Protein AF-A0A6F9AGM1-F1 (afdb_monomer_lite)

Radius of gyration: 24.73 Å; chains: 1; bounding box: 76×58×46 Å

pLDDT: mean 71.52, std 25.36, range [29.61, 95.94]

Structure (mmCIF, N/CA/C/O backbone):
data_AF-A0A6F9AGM1-F1
#
_entry.id   AF-A0A6F9AGM1-F1
#
loop_
_atom_site.group_PDB
_atom_site.id
_atom_site.type_symbol
_atom_site.label_atom_id
_atom_site.label_alt_id
_atom_site.label_comp_id
_atom_site.label_asym_id
_atom_site.label_entity_id
_atom_site.label_seq_id
_atom_site.pdbx_PDB_ins_code
_atom_site.Cartn_x
_atom_site.Cartn_y
_atom_site.Cartn_z
_atom_site.occupancy
_atom_site.B_iso_or_equiv
_atom_site.auth_seq_id
_atom_site.auth_comp_id
_atom_site.auth_asym_id
_atom_site.auth_atom_id
_atom_site.pdbx_PDB_model_num
ATOM 1 N N . MET A 1 1 ? 14.010 38.795 -0.027 1.00 39.94 1 MET A N 1
ATOM 2 C CA . MET A 1 1 ? 13.234 37.971 0.925 1.00 39.94 1 MET A CA 1
ATOM 3 C C . MET A 1 1 ? 12.381 37.014 0.107 1.00 39.94 1 MET A C 1
ATOM 5 O O . MET A 1 1 ? 11.416 37.460 -0.491 1.00 39.94 1 MET A O 1
ATOM 9 N N . VAL A 1 2 ? 12.782 35.748 -0.027 1.00 41.12 2 VAL A N 1
ATOM 10 C CA . VAL A 1 2 ? 12.015 34.752 -0.797 1.00 41.12 2 VAL A CA 1
ATOM 11 C C . VAL A 1 2 ? 11.269 33.882 0.205 1.00 41.12 2 VAL A C 1
ATOM 13 O O . VAL A 1 2 ? 11.875 33.067 0.897 1.00 41.12 2 VAL A O 1
ATOM 16 N N . GLN A 1 3 ? 9.963 34.110 0.332 1.00 41.25 3 GLN A N 1
ATOM 17 C CA . GLN A 1 3 ? 9.083 33.266 1.133 1.00 41.25 3 GLN A CA 1
ATOM 18 C C . GLN A 1 3 ? 8.873 31.953 0.378 1.00 41.25 3 GLN A C 1
ATOM 20 O O . GLN A 1 3 ? 8.283 31.919 -0.700 1.00 41.25 3 GLN A O 1
ATOM 25 N N . ARG A 1 4 ? 9.422 30.869 0.925 1.00 44.72 4 ARG A N 1
ATOM 26 C CA . ARG A 1 4 ? 9.240 29.514 0.410 1.00 44.72 4 ARG A CA 1
ATOM 27 C C . ARG A 1 4 ? 7.876 29.030 0.900 1.00 44.72 4 ARG A C 1
ATOM 29 O O . ARG A 1 4 ? 7.707 28.802 2.093 1.00 44.72 4 ARG A O 1
ATOM 36 N N . ALA A 1 5 ? 6.904 28.943 -0.005 1.00 44.25 5 ALA A N 1
ATOM 37 C CA . ALA A 1 5 ? 5.570 28.440 0.295 1.00 44.25 5 ALA A CA 1
ATOM 38 C C . ALA A 1 5 ? 5.664 26.994 0.809 1.00 44.25 5 ALA A C 1
ATOM 40 O O . ALA A 1 5 ? 6.044 26.082 0.075 1.00 44.25 5 ALA A O 1
ATOM 41 N N . THR A 1 6 ? 5.353 26.788 2.086 1.00 43.53 6 THR A N 1
ATOM 42 C CA . THR A 1 6 ? 5.098 25.468 2.662 1.00 43.53 6 THR A CA 1
ATOM 43 C C . THR A 1 6 ? 3.808 24.941 2.046 1.00 43.53 6 THR A C 1
ATOM 45 O O . THR A 1 6 ? 2.720 25.386 2.405 1.00 43.53 6 THR A O 1
ATOM 48 N N . GLN A 1 7 ? 3.929 24.045 1.068 1.00 42.12 7 GLN A N 1
ATOM 49 C CA . GLN A 1 7 ? 2.790 23.303 0.536 1.00 42.12 7 GLN A CA 1
ATOM 50 C C . GLN A 1 7 ? 2.154 22.522 1.692 1.00 42.12 7 GLN A C 1
ATOM 52 O O . GLN A 1 7 ? 2.842 21.772 2.386 1.00 42.12 7 GLN A O 1
ATOM 57 N N . GLY A 1 8 ? 0.865 22.771 1.930 1.00 39.56 8 GLY A N 1
ATOM 58 C CA . GLY A 1 8 ? 0.100 22.156 3.005 1.00 39.56 8 GLY A CA 1
ATOM 59 C C . GLY A 1 8 ? 0.144 20.637 2.900 1.00 39.56 8 GLY A C 1
ATOM 60 O O . GLY A 1 8 ? -0.292 20.057 1.910 1.00 39.56 8 GLY A O 1
ATOM 61 N N . GLN A 1 9 ? 0.692 19.996 3.927 1.00 40.81 9 GLN A N 1
ATOM 62 C CA . GLN A 1 9 ? 0.384 18.605 4.214 1.00 40.81 9 GLN A CA 1
ATOM 63 C C . GLN A 1 9 ? -1.043 18.618 4.758 1.00 40.81 9 GLN A C 1
ATOM 65 O O . GLN A 1 9 ? -1.266 19.036 5.891 1.00 40.81 9 GLN A O 1
ATOM 70 N N . GLU A 1 10 ? -2.007 18.257 3.918 1.00 49.47 10 GLU A N 1
ATOM 71 C CA . GLU A 1 10 ? -3.358 17.935 4.360 1.00 49.47 10 GLU A CA 1
ATOM 72 C C . GLU A 1 10 ? -3.222 16.746 5.313 1.00 49.47 10 GLU A C 1
ATOM 74 O O . GLU A 1 10 ? -2.924 15.623 4.903 1.00 49.47 10 GLU A O 1
ATOM 79 N N . GLU A 1 11 ? -3.267 17.035 6.613 1.00 56.16 11 GLU A N 1
ATOM 80 C CA . GLU A 1 11 ? -3.140 16.026 7.650 1.00 56.16 11 GLU A CA 1
ATOM 81 C C . GLU A 1 11 ? -4.305 15.053 7.461 1.00 56.16 11 GLU A C 1
ATOM 83 O O . GLU A 1 11 ? -5.472 15.436 7.554 1.00 56.16 11 GLU A O 1
ATOM 88 N N . LEU A 1 12 ? -3.992 13.808 7.095 1.00 67.19 12 LEU A N 1
ATOM 89 C CA . LEU A 1 12 ? -4.999 12.797 6.816 1.00 67.19 12 LEU A CA 1
ATOM 90 C C . LEU A 1 12 ? -5.783 12.549 8.109 1.00 67.19 12 LEU A C 1
ATOM 92 O O . LEU A 1 12 ? -5.286 11.887 9.021 1.00 67.19 12 LEU A O 1
ATOM 96 N N . THR A 1 13 ? -6.979 13.128 8.211 1.00 83.06 13 THR A N 1
ATOM 97 C CA . THR A 1 13 ? -7.741 13.081 9.459 1.00 83.06 13 THR A CA 1
ATOM 98 C C . THR A 1 13 ? -8.055 11.633 9.841 1.00 83.06 13 THR A C 1
ATOM 100 O O . THR A 1 13 ? -8.280 10.771 8.985 1.00 83.06 13 THR A O 1
ATOM 103 N N . THR A 1 14 ? -8.084 11.360 11.146 1.00 84.25 14 THR A N 1
ATOM 104 C CA . THR A 1 14 ? -8.440 10.058 11.737 1.00 84.25 14 THR A CA 1
ATOM 105 C C . THR A 1 14 ? -9.740 9.499 11.142 1.00 84.25 14 THR A C 1
ATOM 107 O O . THR A 1 14 ? -9.844 8.304 10.861 1.00 84.25 14 THR A O 1
ATOM 110 N N . ASP A 1 15 ? -10.711 10.373 10.866 1.00 87.12 15 ASP A N 1
ATOM 111 C CA . ASP A 1 15 ? -11.985 10.015 10.246 1.00 87.12 15 ASP A CA 1
ATOM 112 C C . ASP A 1 15 ? -11.838 9.541 8.800 1.00 87.12 15 ASP A C 1
ATOM 114 O O . ASP A 1 15 ? -12.435 8.531 8.423 1.00 87.12 15 ASP A O 1
ATOM 118 N N . THR A 1 16 ? -11.007 10.214 8.001 1.00 88.88 16 THR A N 1
ATOM 119 C CA . THR A 1 16 ? -10.717 9.803 6.622 1.00 88.88 16 THR A CA 1
ATOM 120 C C . THR A 1 16 ? -10.047 8.431 6.587 1.00 88.88 16 THR A C 1
ATOM 122 O O . THR A 1 16 ? -10.429 7.579 5.786 1.00 88.88 16 THR A O 1
ATOM 125 N N . VAL A 1 17 ? -9.081 8.179 7.479 1.00 90.94 17 VAL A N 1
ATOM 126 C CA . VAL A 1 17 ? -8.411 6.869 7.585 1.00 90.94 17 VAL A CA 1
ATOM 127 C C . VAL A 1 17 ? -9.416 5.767 7.886 1.00 90.94 17 VAL A C 1
ATOM 129 O O . VAL A 1 17 ? -9.400 4.722 7.235 1.00 90.94 17 VAL A O 1
ATOM 132 N N . ARG A 1 18 ? -10.308 6.006 8.848 1.00 91.56 18 ARG A N 1
ATOM 133 C CA . ARG A 1 18 ? -11.348 5.052 9.220 1.00 91.56 18 ARG A CA 1
ATOM 134 C C . ARG A 1 18 ? -12.276 4.752 8.044 1.00 91.56 18 ARG A C 1
ATOM 136 O O . ARG A 1 18 ? -12.455 3.584 7.725 1.00 91.56 18 ARG A O 1
ATOM 143 N N . GLN A 1 19 ? -12.780 5.771 7.347 1.00 91.62 19 GLN A N 1
ATOM 144 C CA . GLN A 1 19 ? -13.646 5.581 6.174 1.00 91.62 19 GLN A CA 1
ATOM 145 C C . GLN A 1 19 ? -12.953 4.776 5.066 1.00 91.62 19 GLN A C 1
ATOM 147 O O . GLN A 1 19 ? -13.559 3.898 4.452 1.00 91.62 19 GLN A O 1
ATOM 152 N N . LEU A 1 20 ? -11.662 5.031 4.829 1.00 91.81 20 LEU A N 1
ATOM 153 C CA . LEU A 1 20 ? -10.870 4.263 3.868 1.00 91.81 20 LEU A CA 1
ATOM 154 C C . LEU A 1 20 ? -10.744 2.794 4.291 1.00 91.81 20 LEU A C 1
ATOM 156 O O . LEU A 1 20 ? -10.894 1.902 3.459 1.00 91.81 20 LEU A O 1
ATOM 160 N N . GLN A 1 21 ? -10.488 2.529 5.572 1.00 93.69 21 GLN A N 1
ATOM 161 C CA . GLN A 1 21 ? -10.371 1.168 6.101 1.00 93.69 21 GLN A CA 1
ATOM 162 C C . GLN A 1 21 ? -11.713 0.428 6.145 1.00 93.69 21 GLN A C 1
ATOM 164 O O . GLN A 1 21 ? -11.750 -0.775 5.899 1.00 93.69 21 GLN A O 1
ATOM 169 N N . GLU A 1 22 ? -12.815 1.127 6.407 1.00 90.88 22 GLU A N 1
ATOM 170 C CA . GLU A 1 22 ? -14.177 0.584 6.346 1.00 90.88 22 GLU A CA 1
ATOM 171 C C . GLU A 1 22 ? -14.585 0.220 4.915 1.00 90.88 22 GLU A C 1
ATOM 173 O O . GLU A 1 22 ? -15.299 -0.758 4.708 1.00 90.88 22 GLU A O 1
ATOM 178 N N . ALA A 1 23 ? -14.085 0.956 3.917 1.00 90.62 23 ALA A N 1
ATOM 179 C CA . ALA A 1 23 ? -14.277 0.614 2.512 1.00 90.62 23 ALA A CA 1
ATOM 180 C C . ALA A 1 23 ? -13.525 -0.665 2.092 1.00 90.62 23 ALA A C 1
ATOM 182 O O . ALA A 1 23 ? -13.819 -1.226 1.032 1.00 90.62 23 ALA A O 1
ATOM 183 N N . ALA A 1 24 ? -12.567 -1.142 2.897 1.00 90.62 24 ALA A N 1
ATOM 184 C CA . ALA A 1 24 ? -11.955 -2.448 2.692 1.00 90.62 24 ALA A CA 1
ATOM 185 C C . ALA A 1 24 ? -12.935 -3.557 3.093 1.00 90.62 24 ALA A C 1
ATOM 187 O O . ALA A 1 24 ? -13.562 -3.515 4.151 1.00 90.62 24 ALA A O 1
ATOM 188 N N . GLY A 1 25 ? -13.062 -4.582 2.251 1.00 89.25 25 GLY A N 1
ATOM 189 C CA . GLY A 1 25 ? -13.984 -5.685 2.516 1.00 89.25 25 GLY A CA 1
ATOM 190 C C . GLY A 1 25 ? -13.604 -6.476 3.774 1.00 89.25 25 GLY A C 1
ATOM 191 O O . GLY A 1 25 ? -12.430 -6.585 4.126 1.00 89.25 25 GLY A O 1
ATOM 192 N N . ALA A 1 26 ? -14.584 -7.124 4.409 1.00 91.75 26 ALA A N 1
ATOM 193 C CA . ALA A 1 26 ? -14.361 -7.935 5.614 1.00 91.75 26 ALA A CA 1
ATOM 194 C C . ALA A 1 26 ? -13.298 -9.037 5.423 1.00 91.75 26 ALA A C 1
ATOM 196 O O . ALA A 1 26 ? -12.569 -9.376 6.354 1.00 91.75 26 ALA A O 1
ATOM 197 N N . TYR A 1 27 ? -13.180 -9.580 4.206 1.00 93.25 27 TYR A N 1
ATOM 198 C CA . TYR A 1 27 ? -12.124 -10.533 3.859 1.00 93.25 27 TYR A CA 1
ATOM 199 C C . TYR A 1 27 ? -10.726 -9.917 4.002 1.00 93.25 27 TYR A C 1
ATOM 201 O O . TYR A 1 27 ? -9.840 -10.517 4.604 1.00 93.25 27 TYR A O 1
ATOM 209 N N . GLU A 1 28 ? -10.542 -8.703 3.490 1.00 94.00 28 GLU A N 1
ATOM 210 C CA . GLU A 1 28 ? -9.271 -7.986 3.529 1.00 94.00 28 GLU A CA 1
ATOM 211 C C . GLU A 1 28 ? -8.879 -7.636 4.971 1.00 94.00 28 GLU A C 1
ATOM 213 O O . GLU A 1 28 ? -7.760 -7.912 5.400 1.00 94.00 28 GLU A O 1
ATOM 218 N N . GLN A 1 29 ? -9.840 -7.165 5.766 1.00 93.75 29 GLN A N 1
ATOM 219 C CA . GLN A 1 29 ? -9.639 -6.906 7.194 1.00 93.75 29 GLN A CA 1
ATOM 220 C C . GLN A 1 29 ? -9.273 -8.181 7.974 1.00 93.75 29 GLN A C 1
ATOM 222 O O . GLN A 1 29 ? -8.410 -8.154 8.856 1.00 93.75 29 GLN A O 1
ATOM 227 N N . ASN A 1 30 ? -9.867 -9.330 7.625 1.00 94.81 30 ASN A N 1
ATOM 228 C CA . ASN A 1 30 ? -9.501 -10.620 8.214 1.00 94.81 30 ASN A CA 1
ATOM 229 C C . ASN A 1 30 ? -8.040 -10.979 7.903 1.00 94.81 30 ASN A C 1
ATOM 231 O O . ASN A 1 30 ? -7.309 -11.415 8.793 1.00 94.81 30 ASN A O 1
ATOM 235 N N . VAL A 1 31 ? -7.584 -10.737 6.669 1.00 95.25 31 VAL A N 1
ATOM 236 C CA . VAL A 1 31 ? -6.176 -10.924 6.288 1.00 95.25 31 VAL A CA 1
ATOM 237 C C . VAL A 1 31 ? -5.263 -10.034 7.131 1.00 95.25 31 VAL A C 1
ATOM 239 O O . VAL A 1 31 ? -4.255 -10.522 7.640 1.00 95.25 31 VAL A O 1
ATOM 242 N N . TRP A 1 32 ? -5.619 -8.767 7.352 1.00 95.31 32 TRP A N 1
ATOM 243 C CA . TRP A 1 32 ? -4.835 -7.875 8.212 1.00 95.31 32 TRP A CA 1
ATOM 244 C C . TRP A 1 32 ? -4.724 -8.416 9.639 1.00 95.31 32 TRP A C 1
ATOM 246 O O . TRP A 1 32 ? -3.625 -8.482 10.190 1.00 95.31 32 TRP A O 1
ATOM 256 N N . SER A 1 33 ? -5.845 -8.860 10.215 1.00 94.81 33 SER A N 1
ATOM 257 C CA . SER A 1 33 ? -5.887 -9.433 11.562 1.00 94.81 33 SER A CA 1
ATOM 258 C C . SER A 1 33 ? -5.023 -10.692 11.689 1.00 94.81 33 SER A C 1
ATOM 260 O O . SER A 1 33 ? -4.219 -10.797 12.617 1.00 94.81 33 SER A O 1
ATOM 262 N N . ARG A 1 34 ? -5.105 -11.614 10.718 1.00 95.06 34 ARG A N 1
ATOM 263 C CA . ARG A 1 34 ? -4.264 -12.828 10.669 1.00 95.06 34 ARG A CA 1
ATOM 264 C C . ARG A 1 34 ? -2.771 -12.516 10.611 1.00 95.06 34 ARG A C 1
ATOM 266 O O . ARG A 1 34 ? -1.970 -13.305 11.094 1.00 95.06 34 ARG A O 1
ATOM 273 N N . GLN A 1 35 ? -2.413 -11.371 10.038 1.00 94.12 35 GLN A N 1
ATOM 274 C CA . GLN A 1 35 ? -1.036 -10.892 9.907 1.00 94.12 35 GLN A CA 1
ATOM 275 C C . GLN A 1 35 ? -0.608 -9.986 11.075 1.00 94.12 35 GLN A C 1
ATOM 277 O O . GLN A 1 35 ? 0.413 -9.303 11.008 1.00 94.12 35 GLN A O 1
ATOM 282 N N . GLY A 1 36 ? -1.383 -9.977 12.164 1.00 92.94 36 GLY A N 1
ATOM 283 C CA . GLY A 1 36 ? -1.032 -9.302 13.410 1.00 92.94 36 GLY A CA 1
ATOM 284 C C . GLY A 1 36 ? -1.433 -7.830 13.482 1.00 92.94 36 GLY A C 1
ATOM 285 O O . GLY A 1 36 ? -1.018 -7.14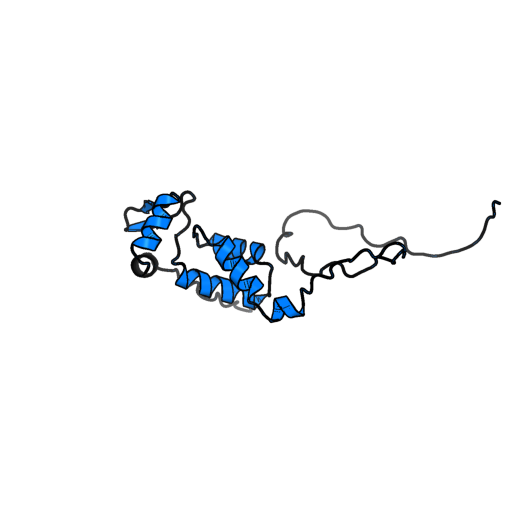7 14.420 1.00 92.94 36 GLY A O 1
ATOM 286 N N . ALA A 1 37 ? -2.236 -7.326 12.539 1.00 95.50 37 ALA A N 1
ATOM 287 C CA . ALA A 1 37 ? -2.836 -6.004 12.673 1.00 95.50 37 ALA A CA 1
ATOM 288 C C . ALA A 1 37 ? -3.950 -6.007 13.732 1.00 95.50 37 ALA A C 1
ATOM 290 O O . ALA A 1 37 ? -4.667 -6.995 13.911 1.00 95.50 37 ALA A O 1
ATOM 291 N N . ARG A 1 38 ? -4.106 -4.884 14.433 1.00 94.81 38 ARG A N 1
ATOM 292 C CA . ARG A 1 38 ? -5.118 -4.684 15.478 1.00 94.81 38 ARG A CA 1
ATOM 293 C C . ARG A 1 38 ? -5.791 -3.330 15.306 1.00 94.81 38 ARG A C 1
ATOM 295 O O . ARG A 1 38 ? -5.158 -2.391 14.828 1.00 94.81 38 ARG A O 1
ATOM 302 N N . GLN A 1 39 ? -7.053 -3.231 15.707 1.00 93.94 39 GLN A N 1
ATOM 303 C CA . GLN A 1 39 ? -7.744 -1.946 15.785 1.00 93.94 39 GLN A CA 1
ATOM 304 C C . GLN A 1 39 ? -7.369 -1.210 17.073 1.00 93.94 39 GLN A C 1
ATOM 306 O O . GLN A 1 39 ? -7.247 -1.832 18.131 1.00 93.94 39 GLN A O 1
ATOM 311 N N . ASP A 1 40 ? -7.175 0.104 16.979 1.00 90.81 40 ASP A N 1
ATOM 312 C CA . ASP A 1 40 ? -7.050 0.971 18.149 1.00 90.81 40 ASP A CA 1
ATOM 313 C C . ASP A 1 40 ? -8.427 1.333 18.744 1.00 90.81 40 ASP A C 1
ATOM 315 O O . ASP A 1 40 ? -9.479 0.900 18.271 1.00 90.81 40 ASP A O 1
ATOM 319 N N . HIS A 1 41 ? -8.420 2.140 19.805 1.00 87.94 41 HIS A N 1
ATOM 320 C CA . HIS A 1 41 ? -9.623 2.605 20.500 1.00 87.94 41 HIS A CA 1
ATOM 321 C C . HIS A 1 41 ? -10.512 3.548 19.665 1.00 87.94 41 HIS A C 1
ATOM 323 O O . HIS A 1 41 ? -11.673 3.750 20.007 1.00 87.94 41 HIS A O 1
ATOM 329 N N . HIS A 1 42 ? -9.990 4.096 18.568 1.00 86.56 42 HIS A N 1
ATOM 330 C CA . HIS A 1 42 ? -10.717 4.874 17.566 1.00 86.56 42 HIS A CA 1
ATOM 331 C C . HIS A 1 42 ? -11.212 4.014 16.388 1.00 86.56 42 HIS A C 1
ATOM 333 O O . HIS A 1 42 ? -11.796 4.546 15.444 1.00 86.56 42 HIS A O 1
ATOM 339 N N . GLY A 1 43 ? -10.992 2.695 16.419 1.00 89.31 43 GLY A N 1
ATOM 340 C CA . GLY A 1 43 ? -11.405 1.768 15.364 1.00 89.31 43 GLY A CA 1
ATOM 341 C C . GLY A 1 43 ? -10.451 1.704 14.168 1.00 89.31 43 GLY A C 1
ATOM 342 O O . GLY A 1 43 ? -10.774 1.046 13.177 1.00 89.31 43 GLY A O 1
ATOM 343 N N . ILE A 1 44 ? -9.274 2.336 14.248 1.00 93.38 44 ILE A N 1
ATOM 344 C CA . ILE A 1 44 ? -8.292 2.340 13.157 1.00 93.38 44 ILE A CA 1
ATOM 345 C C . ILE A 1 44 ? -7.425 1.090 13.215 1.00 93.38 44 ILE A C 1
ATOM 347 O O . ILE A 1 44 ? -6.790 0.801 14.229 1.00 93.38 44 ILE A O 1
ATOM 351 N N . TRP A 1 45 ? -7.315 0.391 12.090 1.00 95.06 45 TRP A N 1
ATOM 352 C CA . TRP A 1 45 ? -6.383 -0.712 11.912 1.00 95.06 45 TRP A CA 1
ATOM 353 C C . TRP A 1 45 ? -4.938 -0.216 11.872 1.00 95.06 45 TRP A C 1
ATOM 355 O O . TRP A 1 45 ? -4.554 0.607 11.031 1.00 95.06 45 TRP A O 1
ATOM 365 N N . ARG A 1 46 ? -4.114 -0.777 12.758 1.00 95.00 46 ARG A N 1
ATOM 366 C CA . ARG A 1 46 ? -2.670 -0.551 12.838 1.00 95.00 46 ARG A CA 1
ATOM 367 C C . ARG A 1 46 ? -1.925 -1.876 12.785 1.00 95.00 46 ARG A C 1
ATOM 369 O O . ARG A 1 46 ? -2.360 -2.883 13.339 1.00 95.00 46 ARG A O 1
ATOM 376 N N . SER A 1 47 ? -0.787 -1.872 12.105 1.00 94.06 47 SER A N 1
ATOM 377 C CA . SER A 1 47 ? 0.136 -3.008 12.079 1.00 94.06 47 SER A CA 1
ATOM 378 C C . SER A 1 47 ? 0.763 -3.250 13.457 1.00 94.06 47 SER A C 1
ATOM 380 O O . SER A 1 47 ? 0.756 -2.374 14.323 1.00 94.06 47 SER A O 1
ATOM 382 N N . HIS A 1 48 ? 1.426 -4.395 13.623 1.00 90.50 48 HIS A N 1
ATOM 383 C CA . HIS A 1 48 ? 2.237 -4.694 14.810 1.00 90.50 48 HIS A CA 1
ATOM 384 C C . HIS A 1 48 ? 3.384 -3.687 15.055 1.00 90.50 48 HIS A C 1
ATOM 386 O O . HIS A 1 48 ? 3.960 -3.668 16.137 1.00 90.50 48 HIS A O 1
ATOM 392 N N . THR A 1 49 ? 3.721 -2.850 14.064 1.00 88.56 49 THR A N 1
ATOM 393 C CA . THR A 1 49 ? 4.719 -1.767 14.175 1.00 88.56 49 THR A CA 1
ATOM 394 C C . THR A 1 49 ? 4.107 -0.390 14.453 1.00 88.56 49 THR A C 1
ATOM 396 O O . THR A 1 49 ? 4.831 0.597 14.516 1.00 88.56 49 THR A O 1
ATOM 399 N N . GLY A 1 50 ? 2.780 -0.293 14.580 1.00 89.06 50 GLY A N 1
ATOM 400 C CA . GLY A 1 50 ? 2.055 0.965 14.797 1.00 89.06 50 GLY A CA 1
ATOM 401 C C . GLY A 1 50 ? 1.692 1.738 13.522 1.00 89.06 50 GLY A C 1
A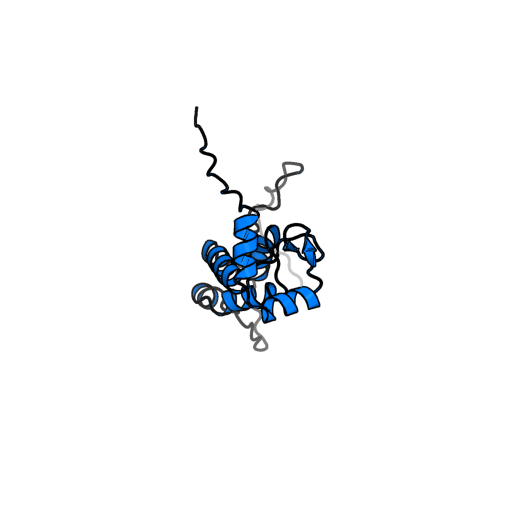TOM 402 O O . GLY A 1 50 ? 0.916 2.690 13.592 1.00 89.06 50 GLY A O 1
ATOM 403 N N . LYS A 1 51 ? 2.184 1.316 12.349 1.00 91.75 51 LYS A N 1
ATOM 404 C CA . LYS A 1 51 ? 1.841 1.925 11.049 1.00 91.75 51 LYS A CA 1
ATOM 405 C C . LYS A 1 51 ? 0.372 1.715 10.681 1.00 91.75 51 LYS A C 1
ATOM 407 O O . LYS A 1 51 ? -0.169 0.639 10.948 1.00 91.75 51 LYS A O 1
ATOM 412 N N . THR A 1 52 ? -0.231 2.700 10.019 1.00 94.00 52 THR A N 1
ATOM 413 C CA . THR A 1 52 ? -1.623 2.657 9.549 1.00 94.00 52 THR A CA 1
ATOM 414 C C . THR A 1 52 ? -1.794 1.617 8.448 1.00 94.00 52 THR A C 1
ATOM 416 O O . THR A 1 52 ? -1.030 1.593 7.481 1.00 94.00 52 THR A O 1
ATOM 419 N N . VAL A 1 53 ? -2.804 0.756 8.577 1.00 95.94 53 VAL A N 1
ATOM 420 C CA . VAL A 1 53 ? -3.113 -0.230 7.537 1.00 95.94 53 VAL A CA 1
ATOM 421 C C . VAL A 1 53 ? -3.882 0.440 6.401 1.00 95.94 53 VAL A C 1
ATOM 423 O O . VAL A 1 53 ? -4.872 1.128 6.645 1.00 95.94 53 VAL A O 1
ATOM 426 N N . GLY A 1 54 ? -3.416 0.271 5.165 1.00 93.75 54 GLY A N 1
ATOM 427 C CA . GLY A 1 54 ? -4.062 0.832 3.977 1.00 93.75 54 GLY A CA 1
ATOM 428 C C . GLY A 1 54 ? -4.813 -0.237 3.176 1.00 93.75 54 GLY A C 1
ATOM 429 O O . GLY A 1 54 ? -4.273 -1.330 3.016 1.00 93.75 54 GLY A O 1
ATOM 430 N N . PRO A 1 55 ? -6.000 0.061 2.616 1.00 94.69 55 PRO A N 1
ATOM 431 C CA . PRO A 1 55 ? -6.664 -0.826 1.663 1.00 94.69 55 PRO A CA 1
ATOM 432 C C . PRO A 1 55 ? -5.812 -1.075 0.417 1.00 94.69 55 PRO A C 1
ATOM 434 O O . PRO A 1 55 ? -5.212 -0.148 -0.132 1.00 94.69 55 PRO A O 1
ATOM 437 N N . ALA A 1 56 ? -5.822 -2.298 -0.103 1.00 94.31 56 ALA A N 1
ATOM 438 C CA . ALA A 1 56 ? -5.053 -2.713 -1.269 1.00 94.31 56 ALA A CA 1
ATOM 439 C C . ALA A 1 56 ? -5.347 -1.838 -2.494 1.00 94.31 56 ALA A C 1
ATOM 441 O O . ALA A 1 56 ? -4.431 -1.478 -3.229 1.00 94.31 56 ALA A O 1
ATOM 442 N N . LYS A 1 57 ? -6.610 -1.437 -2.699 1.00 92.81 57 LYS A N 1
ATOM 443 C CA . LYS A 1 57 ? -6.996 -0.546 -3.805 1.00 92.81 57 LYS A CA 1
ATOM 444 C C . LYS A 1 57 ? -6.295 0.812 -3.720 1.00 92.81 57 LYS A C 1
ATOM 446 O O . LYS A 1 57 ? -5.775 1.283 -4.725 1.00 92.81 57 LYS A O 1
ATOM 451 N N . LEU A 1 58 ? -6.260 1.411 -2.529 1.00 93.50 58 LEU A N 1
ATOM 452 C CA . LEU A 1 58 ? -5.582 2.686 -2.290 1.00 93.50 58 LEU A CA 1
ATOM 453 C C . LEU A 1 58 ? -4.072 2.533 -2.478 1.00 93.50 58 LEU A C 1
ATOM 455 O O . LEU A 1 58 ? -3.445 3.318 -3.183 1.00 93.50 58 LEU A O 1
ATOM 459 N N . LEU A 1 59 ? -3.492 1.491 -1.882 1.00 94.69 59 LEU A N 1
ATOM 460 C CA . LEU A 1 59 ? -2.051 1.274 -1.928 1.00 94.69 59 LEU A CA 1
ATOM 461 C C . LEU A 1 59 ? -1.546 0.974 -3.333 1.00 94.69 59 LEU A C 1
ATOM 463 O O . LEU A 1 59 ? -0.469 1.437 -3.679 1.00 94.69 59 LEU A O 1
ATOM 467 N N . ARG A 1 60 ? -2.315 0.269 -4.167 1.00 95.00 60 ARG A N 1
ATOM 468 C CA . ARG A 1 60 ? -1.969 0.076 -5.583 1.00 95.00 60 ARG A CA 1
ATOM 469 C C . ARG A 1 60 ? -1.876 1.406 -6.329 1.00 95.00 60 ARG A C 1
ATOM 471 O O . ARG A 1 60 ? -0.927 1.587 -7.086 1.00 95.00 60 ARG A O 1
ATOM 478 N N . SER A 1 61 ? -2.803 2.336 -6.086 1.00 94.38 61 SER A N 1
ATOM 479 C CA . SER A 1 61 ? -2.739 3.682 -6.672 1.00 94.38 61 SER A CA 1
ATOM 480 C C . SER A 1 61 ? -1.508 4.447 -6.188 1.00 94.38 61 SER A C 1
ATOM 482 O O . SER A 1 61 ? -0.730 4.916 -7.012 1.00 94.38 61 SER A O 1
ATOM 484 N N . ILE A 1 62 ? -1.261 4.482 -4.874 1.00 94.50 62 ILE A N 1
ATOM 485 C CA . ILE A 1 62 ? -0.104 5.188 -4.297 1.00 94.50 62 ILE A CA 1
ATOM 486 C C . ILE A 1 62 ? 1.216 4.592 -4.803 1.00 94.50 62 ILE A C 1
ATOM 488 O O . ILE A 1 62 ? 2.120 5.321 -5.196 1.00 94.50 62 ILE A O 1
ATOM 492 N N . LEU A 1 63 ? 1.341 3.263 -4.822 1.00 95.25 63 LEU A N 1
ATOM 493 C CA . LEU A 1 63 ? 2.536 2.579 -5.318 1.00 95.25 63 LEU A CA 1
ATOM 494 C C . LEU A 1 63 ? 2.794 2.887 -6.790 1.00 95.25 63 LEU A C 1
ATOM 496 O O . LEU A 1 63 ? 3.948 3.043 -7.183 1.00 95.25 63 LEU A O 1
ATOM 500 N N . ARG A 1 64 ? 1.736 2.977 -7.598 1.00 94.50 64 ARG A N 1
ATOM 501 C CA . ARG A 1 64 ? 1.839 3.360 -9.003 1.00 94.50 64 ARG A CA 1
ATOM 502 C C . ARG A 1 64 ? 2.302 4.805 -9.154 1.00 94.50 64 ARG A C 1
ATOM 504 O O . ARG A 1 64 ? 3.257 5.036 -9.881 1.00 94.50 64 ARG A O 1
ATOM 511 N N . GLU A 1 65 ? 1.693 5.740 -8.434 1.00 93.75 65 GLU A N 1
ATOM 512 C CA . GLU A 1 65 ? 2.080 7.156 -8.460 1.00 93.75 65 GLU A CA 1
ATOM 513 C C . GLU A 1 65 ? 3.530 7.360 -7.999 1.00 93.75 65 GLU A C 1
ATOM 515 O O . GLU A 1 65 ? 4.305 8.055 -8.653 1.00 93.75 65 GLU A O 1
ATOM 520 N N . GLU A 1 66 ? 3.938 6.717 -6.903 1.00 92.88 66 GLU A N 1
ATOM 521 C CA . GLU A 1 66 ? 5.319 6.768 -6.412 1.00 92.88 66 GLU A CA 1
ATOM 522 C C . GLU A 1 66 ? 6.304 6.125 -7.395 1.00 92.88 66 GLU A C 1
ATOM 524 O O . GLU A 1 66 ? 7.415 6.626 -7.581 1.00 92.88 66 GLU A O 1
ATOM 529 N N . HIS A 1 67 ? 5.908 5.033 -8.050 1.00 92.44 67 HIS A N 1
ATOM 530 C CA . HIS A 1 67 ? 6.724 4.403 -9.078 1.00 92.44 67 HIS A CA 1
ATOM 531 C C . HIS A 1 67 ? 6.863 5.291 -10.322 1.00 92.44 67 HIS A C 1
ATOM 533 O O . HIS A 1 67 ? 7.971 5.433 -10.829 1.00 92.44 67 HIS A O 1
ATOM 539 N N . GLU A 1 68 ? 5.792 5.937 -10.785 1.00 89.94 68 GLU A N 1
ATOM 540 C CA . GLU A 1 68 ? 5.792 6.812 -11.967 1.00 89.94 68 GLU A CA 1
ATOM 541 C C . GLU A 1 68 ? 6.674 8.065 -11.793 1.00 89.94 68 GLU A C 1
ATOM 543 O O . GLU A 1 68 ? 7.178 8.594 -12.781 1.00 89.94 68 GLU A O 1
ATOM 548 N N . LYS A 1 69 ? 6.952 8.511 -10.557 1.00 90.19 69 LYS A N 1
ATOM 549 C CA . LYS A 1 69 ? 7.831 9.672 -10.295 1.00 90.19 69 LYS A CA 1
ATOM 550 C C . LYS A 1 69 ? 9.276 9.476 -10.753 1.00 90.19 69 LYS A C 1
ATOM 552 O O . LYS A 1 69 ? 9.911 10.430 -11.193 1.00 90.19 69 LYS A O 1
ATOM 557 N N . ALA A 1 70 ? 9.820 8.275 -10.575 1.00 86.81 70 ALA A N 1
ATOM 558 C CA . ALA A 1 70 ? 11.247 8.013 -10.785 1.00 86.81 70 ALA A CA 1
ATOM 559 C C . ALA A 1 70 ? 11.542 6.666 -11.455 1.00 86.81 70 ALA A C 1
ATOM 561 O O . ALA A 1 70 ? 12.707 6.324 -11.643 1.00 8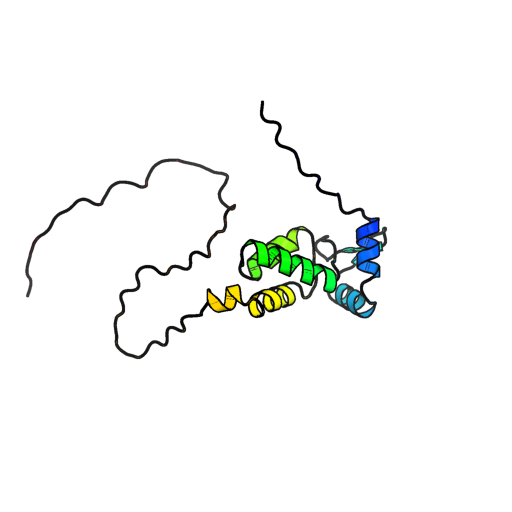6.81 70 ALA A O 1
ATOM 562 N N . HIS A 1 71 ? 10.514 5.866 -11.754 1.00 89.75 71 HIS A N 1
ATOM 563 C CA . HIS A 1 71 ? 10.644 4.473 -12.191 1.00 89.75 71 HIS A CA 1
ATOM 564 C C . HIS A 1 71 ? 11.591 3.655 -11.298 1.00 89.75 71 HIS A C 1
ATOM 566 O O . HIS A 1 71 ? 12.301 2.752 -11.744 1.00 89.75 71 HIS A O 1
ATOM 572 N N . GLY A 1 72 ? 11.601 3.991 -10.003 1.00 85.31 72 GLY A N 1
ATOM 573 C CA . GLY A 1 72 ? 12.459 3.363 -9.012 1.00 85.31 72 GLY A CA 1
ATOM 574 C C . GLY A 1 72 ? 12.106 1.890 -8.825 1.00 85.31 72 GLY A C 1
ATOM 575 O O . GLY A 1 72 ? 10.953 1.481 -8.982 1.00 85.31 72 GLY A O 1
ATOM 576 N N . GLY A 1 73 ? 13.101 1.082 -8.453 1.00 87.94 73 GLY A N 1
ATOM 577 C CA . GLY A 1 73 ? 12.885 -0.339 -8.192 1.00 87.94 73 GLY A CA 1
ATOM 578 C C . GLY A 1 73 ? 11.826 -0.571 -7.107 1.00 87.94 73 GLY A C 1
ATOM 579 O O . GLY A 1 73 ? 11.783 0.152 -6.110 1.00 87.94 73 GLY A O 1
ATOM 580 N N . TRP A 1 74 ? 11.010 -1.617 -7.270 1.00 91.19 74 TRP A N 1
ATOM 581 C CA . TRP A 1 74 ? 9.876 -1.947 -6.393 1.00 91.19 74 TRP A CA 1
ATOM 582 C C . TRP A 1 74 ? 10.196 -1.933 -4.890 1.00 91.19 74 TRP A C 1
ATOM 584 O O . TRP A 1 74 ? 9.370 -1.488 -4.096 1.00 91.19 74 TRP A O 1
ATOM 594 N N . LYS A 1 75 ? 11.399 -2.352 -4.472 1.00 92.81 75 LYS A N 1
ATOM 595 C CA . LYS A 1 75 ? 11.831 -2.285 -3.060 1.00 92.81 75 LYS A CA 1
ATOM 596 C C . LYS A 1 75 ? 11.966 -0.849 -2.545 1.00 92.81 75 LYS A C 1
ATOM 598 O O . LYS A 1 75 ? 11.582 -0.570 -1.414 1.00 92.81 75 LYS A O 1
ATOM 603 N N . SER A 1 76 ? 12.503 0.051 -3.369 1.00 92.31 76 SER A N 1
ATOM 604 C CA . SER A 1 76 ? 12.667 1.467 -3.023 1.00 92.31 76 SER A CA 1
ATOM 605 C C . SER A 1 76 ? 11.307 2.153 -2.895 1.00 92.31 76 SER A C 1
ATOM 607 O O . SER A 1 76 ? 11.027 2.794 -1.883 1.00 92.31 76 SER A O 1
ATOM 609 N N . VAL A 1 77 ? 10.417 1.911 -3.866 1.00 93.38 77 VAL A N 1
ATOM 610 C CA . VAL A 1 77 ? 9.033 2.413 -3.846 1.00 93.38 77 VAL A CA 1
ATOM 611 C C . VAL A 1 77 ? 8.285 1.894 -2.616 1.00 93.38 77 VAL A C 1
ATOM 613 O O . VAL A 1 77 ? 7.688 2.681 -1.885 1.00 93.38 77 VAL A O 1
ATOM 616 N N . THR A 1 78 ? 8.398 0.593 -2.323 1.00 94.38 78 THR A N 1
ATOM 617 C CA . THR A 1 78 ? 7.792 -0.004 -1.121 1.00 94.38 78 THR A CA 1
ATOM 618 C C . THR A 1 78 ? 8.276 0.701 0.140 1.00 94.38 78 THR A C 1
ATOM 620 O O . THR A 1 78 ? 7.459 1.151 0.932 1.00 94.38 78 THR A O 1
ATOM 623 N N . LYS A 1 79 ? 9.592 0.895 0.297 1.00 93.38 79 LYS A N 1
ATOM 624 C CA . LYS A 1 79 ? 10.171 1.577 1.463 1.00 93.38 79 LYS A CA 1
ATOM 625 C C . LYS A 1 79 ? 9.696 3.030 1.601 1.00 93.38 79 LYS A C 1
ATOM 627 O O . LYS A 1 79 ? 9.604 3.527 2.721 1.00 93.38 79 LYS A O 1
ATOM 632 N N . SER A 1 80 ? 9.415 3.719 0.491 1.00 92.19 80 SER A N 1
ATOM 633 C CA . SER A 1 80 ? 8.838 5.071 0.506 1.00 92.19 80 SER A CA 1
ATOM 634 C C . SER A 1 80 ? 7.424 5.054 1.093 1.00 92.19 80 SER A C 1
ATOM 636 O O . SER A 1 80 ? 7.150 5.755 2.069 1.00 92.19 80 SER A O 1
ATOM 638 N N . VAL A 1 81 ? 6.558 4.184 0.564 1.00 93.38 81 VAL A N 1
ATOM 639 C CA . VAL A 1 81 ? 5.153 4.060 0.988 1.00 93.38 81 VAL A CA 1
ATOM 640 C C . VAL A 1 81 ? 5.028 3.493 2.404 1.00 93.38 81 VAL A C 1
ATOM 642 O O . VAL A 1 81 ? 4.192 3.952 3.186 1.00 93.38 81 VAL A O 1
ATOM 645 N N . GLU A 1 82 ? 5.922 2.580 2.785 1.00 92.81 82 GLU A N 1
ATOM 646 C CA . GLU A 1 82 ? 5.984 1.979 4.117 1.00 92.81 82 GLU A CA 1
ATOM 647 C C . GLU A 1 82 ? 6.236 2.986 5.247 1.00 92.81 82 GLU A C 1
ATOM 649 O O . GLU A 1 82 ? 6.076 2.635 6.417 1.00 92.81 82 GLU A O 1
ATOM 654 N N . LYS A 1 83 ? 6.661 4.220 4.952 1.00 90.81 83 LYS A N 1
ATOM 655 C CA . LYS A 1 83 ? 6.831 5.258 5.982 1.00 90.81 83 LYS A CA 1
ATOM 656 C C . LYS A 1 83 ? 5.500 5.670 6.605 1.00 90.81 83 LYS A C 1
ATOM 658 O O . LYS A 1 83 ? 5.465 5.956 7.796 1.00 90.81 83 LYS A O 1
ATOM 663 N N . ALA A 1 84 ? 4.433 5.686 5.809 1.00 89.12 84 ALA A N 1
ATOM 664 C CA . ALA A 1 84 ? 3.102 6.107 6.241 1.00 89.12 84 ALA A CA 1
ATOM 665 C C . ALA A 1 84 ? 2.111 4.937 6.320 1.00 89.12 84 ALA A C 1
ATOM 667 O O . ALA A 1 84 ? 1.249 4.912 7.198 1.00 89.12 84 ALA A O 1
ATOM 668 N N . 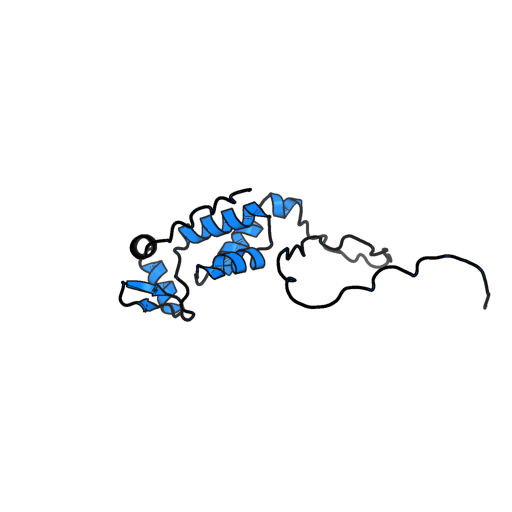TRP A 1 85 ? 2.255 3.950 5.435 1.00 93.50 85 TRP A N 1
ATOM 669 C CA . TRP A 1 85 ? 1.276 2.885 5.251 1.00 93.50 85 TRP A CA 1
ATOM 670 C C . TRP A 1 85 ? 1.859 1.499 5.494 1.00 93.50 85 TRP A C 1
ATOM 672 O O . TRP A 1 85 ? 3.061 1.273 5.399 1.00 93.50 85 TRP A O 1
ATOM 682 N N . TRP A 1 86 ? 0.991 0.534 5.767 1.00 95.19 86 TRP A N 1
ATOM 683 C CA . TRP A 1 86 ? 1.354 -0.873 5.846 1.00 95.19 86 TRP A CA 1
ATOM 684 C C . TRP A 1 86 ? 0.267 -1.751 5.230 1.00 95.19 86 TRP A C 1
ATOM 686 O O . TRP A 1 86 ? -0.922 -1.455 5.341 1.00 95.19 86 TRP A O 1
ATOM 696 N N . HIS A 1 87 ? 0.680 -2.848 4.598 1.00 94.62 87 HIS A N 1
ATOM 697 C CA . HIS A 1 87 ? -0.211 -3.905 4.134 1.00 94.62 87 HIS A CA 1
ATOM 698 C C . HIS A 1 87 ? 0.567 -5.218 3.991 1.00 94.62 87 HIS A C 1
ATOM 700 O O . HIS A 1 87 ? 1.715 -5.171 3.541 1.00 94.62 87 HIS A O 1
ATOM 706 N N . PRO A 1 88 ? -0.029 -6.388 4.293 1.00 94.19 88 PRO A N 1
ATOM 707 C CA . PRO A 1 88 ? 0.684 -7.667 4.234 1.00 94.19 88 PRO A CA 1
ATOM 708 C C . PRO A 1 88 ? 1.306 -7.969 2.868 1.00 94.19 88 PRO A C 1
ATOM 710 O O . PRO A 1 88 ? 2.412 -8.485 2.777 1.00 94.19 88 PRO A O 1
ATOM 713 N N . HIS A 1 89 ? 0.601 -7.593 1.801 1.00 94.00 89 HIS A N 1
ATOM 714 C CA . HIS A 1 89 ? 1.000 -7.845 0.414 1.00 94.00 89 HIS A CA 1
ATOM 715 C C . HIS A 1 89 ? 1.659 -6.633 -0.259 1.00 94.00 89 HIS A C 1
ATOM 717 O O . HIS A 1 89 ? 1.634 -6.517 -1.480 1.00 94.00 89 HIS A O 1
ATOM 723 N N . MET A 1 90 ? 2.195 -5.674 0.506 1.00 93.56 90 MET A N 1
ATOM 724 C CA . MET A 1 90 ? 2.735 -4.435 -0.073 1.00 93.56 90 MET A CA 1
ATOM 725 C C . MET A 1 90 ? 3.908 -4.694 -1.027 1.00 93.56 90 MET A C 1
ATOM 727 O O . MET A 1 90 ? 3.939 -4.121 -2.111 1.00 93.56 90 MET A O 1
ATOM 731 N N . LEU A 1 91 ? 4.823 -5.601 -0.670 1.00 93.94 91 LEU A N 1
ATOM 732 C CA . LEU A 1 91 ? 5.951 -5.976 -1.530 1.00 93.94 91 LEU A CA 1
ATOM 733 C C . LEU A 1 91 ? 5.491 -6.613 -2.847 1.00 93.94 91 LEU A C 1
ATOM 735 O O . LEU A 1 91 ? 6.028 -6.272 -3.902 1.00 93.94 91 LEU A O 1
ATOM 739 N N . ASP A 1 92 ? 4.486 -7.490 -2.789 1.00 95.38 92 ASP A N 1
ATOM 740 C CA . ASP A 1 92 ? 3.921 -8.149 -3.970 1.00 95.38 92 ASP A CA 1
ATOM 741 C C . ASP A 1 92 ? 3.253 -7.123 -4.895 1.00 95.38 92 ASP A C 1
ATOM 743 O O . ASP A 1 92 ? 3.550 -7.078 -6.087 1.00 95.38 92 ASP A O 1
ATOM 747 N N . MET A 1 93 ? 2.442 -6.215 -4.337 1.00 95.25 93 MET A N 1
ATOM 748 C CA . MET A 1 93 ? 1.801 -5.136 -5.100 1.00 95.25 93 MET A CA 1
ATOM 749 C C . MET A 1 93 ? 2.829 -4.215 -5.771 1.00 95.25 93 MET A C 1
ATOM 751 O O . MET A 1 93 ? 2.671 -3.853 -6.934 1.00 95.25 93 MET A O 1
ATOM 755 N N . SER A 1 94 ? 3.906 -3.850 -5.074 1.00 93.88 94 SER A N 1
ATOM 756 C CA . SER A 1 94 ? 4.977 -3.028 -5.652 1.00 93.88 94 SER A CA 1
ATOM 757 C C . SER A 1 94 ? 5.712 -3.746 -6.777 1.00 93.88 94 SER A C 1
ATOM 759 O O . SER A 1 94 ? 6.093 -3.127 -7.774 1.00 93.88 94 SER A O 1
ATOM 761 N N . ARG A 1 95 ? 5.935 -5.053 -6.613 1.00 93.38 95 ARG A N 1
ATOM 762 C CA . ARG A 1 95 ? 6.574 -5.888 -7.623 1.00 93.38 95 ARG A CA 1
ATOM 763 C C . ARG A 1 95 ? 5.715 -5.963 -8.883 1.00 93.38 95 ARG A C 1
ATOM 765 O O . ARG A 1 95 ? 6.242 -5.697 -9.958 1.00 93.38 95 ARG A O 1
ATOM 772 N N . GLU A 1 96 ? 4.417 -6.227 -8.745 1.00 93.94 96 GLU A N 1
ATOM 773 C CA . GLU A 1 96 ? 3.451 -6.219 -9.853 1.00 93.94 96 GLU A CA 1
ATOM 774 C C . GLU A 1 96 ? 3.447 -4.870 -10.598 1.00 93.94 96 GLU A C 1
ATOM 776 O O . GLU A 1 96 ? 3.456 -4.835 -11.830 1.00 93.94 96 GLU A O 1
ATOM 781 N N . THR A 1 97 ? 3.506 -3.748 -9.872 1.00 93.25 97 THR A N 1
ATOM 782 C CA . THR A 1 97 ? 3.597 -2.401 -10.465 1.00 93.25 97 THR A CA 1
ATOM 783 C C . THR A 1 97 ? 4.863 -2.226 -11.308 1.00 93.25 97 THR A C 1
ATOM 785 O O . THR A 1 97 ? 4.794 -1.742 -12.434 1.00 93.25 97 THR A O 1
ATOM 788 N N . SER A 1 98 ? 6.027 -2.651 -10.808 1.00 89.62 98 SER A N 1
ATOM 789 C CA . SER A 1 98 ? 7.274 -2.572 -11.584 1.00 89.62 98 SER A CA 1
ATOM 790 C C . SER A 1 98 ? 7.309 -3.553 -12.761 1.00 89.62 98 SER A C 1
ATOM 792 O O . SER A 1 98 ? 7.824 -3.211 -13.822 1.00 89.62 98 SER A O 1
ATOM 794 N N . GLU A 1 99 ? 6.764 -4.763 -12.601 1.00 90.00 99 GLU A N 1
ATOM 795 C CA . GLU A 1 99 ? 6.707 -5.781 -13.661 1.00 90.00 99 GLU A CA 1
ATOM 796 C C . GLU A 1 99 ? 5.721 -5.413 -14.777 1.00 90.00 99 GLU A C 1
ATOM 798 O O . GLU A 1 99 ? 5.918 -5.820 -15.919 1.00 90.00 99 GLU A O 1
ATOM 803 N N . SER A 1 100 ? 4.686 -4.624 -14.480 1.00 90.81 100 SER A N 1
ATOM 804 C CA . SER A 1 100 ? 3.728 -4.117 -15.471 1.00 90.81 100 SER A CA 1
ATOM 805 C C . SER A 1 100 ? 4.148 -2.794 -16.123 1.00 90.81 100 SER A C 1
ATOM 807 O O . SER A 1 100 ? 3.545 -2.400 -17.118 1.00 90.81 100 SER A O 1
ATOM 809 N N . CYS A 1 101 ? 5.196 -2.126 -15.630 1.00 91.81 101 CYS A N 1
ATOM 810 C CA . CYS A 1 101 ? 5.636 -0.838 -16.160 1.00 91.81 101 CYS A CA 1
ATOM 811 C C . CYS A 1 101 ? 6.385 -0.975 -17.497 1.00 91.81 101 CYS A C 1
ATOM 813 O O . CYS A 1 101 ? 7.500 -1.495 -17.553 1.00 91.81 101 CYS A O 1
ATOM 815 N N . GLU A 1 102 ? 5.810 -0.435 -18.573 1.00 90.38 102 GLU A N 1
ATOM 816 C CA . GLU A 1 102 ? 6.414 -0.467 -19.913 1.00 90.38 102 GLU A CA 1
ATOM 817 C C . GLU A 1 102 ? 7.736 0.306 -19.999 1.00 90.38 102 GLU A C 1
ATOM 819 O O . GLU A 1 102 ? 8.676 -0.153 -20.645 1.00 90.38 102 GLU A O 1
ATOM 824 N N . VAL A 1 103 ? 7.859 1.430 -19.285 1.00 88.50 103 VAL A N 1
ATOM 825 C CA . VAL A 1 103 ? 9.110 2.203 -19.225 1.00 88.50 103 VAL A CA 1
ATOM 826 C C . VAL A 1 103 ? 10.210 1.353 -18.589 1.00 88.50 103 VAL A C 1
ATOM 828 O O . VAL A 1 103 ? 11.275 1.163 -19.173 1.00 88.50 103 VAL A O 1
ATOM 831 N N . CYS A 1 104 ? 9.943 0.746 -17.431 1.00 88.56 104 CYS A N 1
ATOM 832 C CA . CYS A 1 104 ? 10.914 -0.142 -16.802 1.00 88.56 104 CYS A CA 1
ATOM 833 C C . CYS A 1 104 ? 11.257 -1.344 -17.685 1.00 88.56 104 CYS A C 1
ATOM 835 O O . CYS A 1 104 ? 12.425 -1.708 -17.745 1.00 88.56 104 CYS A O 1
ATOM 837 N N . LYS A 1 105 ? 10.301 -1.940 -18.406 1.00 87.31 105 LYS A N 1
ATOM 838 C CA . LYS A 1 105 ? 10.593 -3.043 -19.340 1.00 87.31 105 LYS A CA 1
ATOM 839 C C . LYS A 1 105 ? 11.527 -2.623 -20.476 1.00 87.31 105 LYS A C 1
ATOM 841 O O . LYS A 1 105 ? 12.394 -3.405 -20.856 1.00 87.31 105 LYS A O 1
ATOM 846 N N . GLN A 1 106 ? 11.361 -1.411 -21.005 1.00 85.12 106 GLN A N 1
ATOM 847 C CA . GLN A 1 106 ? 12.178 -0.892 -22.106 1.00 85.12 106 GLN A CA 1
ATOM 848 C C . GLN A 1 106 ? 13.614 -0.572 -21.671 1.00 85.12 106 GLN A C 1
ATOM 850 O O . GLN A 1 106 ? 14.555 -0.886 -22.398 1.00 85.12 106 GLN A O 1
ATOM 855 N N . TYR A 1 107 ? 13.790 0.031 -20.491 1.00 82.06 107 TYR A N 1
ATOM 856 C CA . TYR A 1 107 ? 15.097 0.518 -20.026 1.00 82.06 107 TYR A CA 1
ATOM 857 C C . TYR A 1 107 ? 15.831 -0.437 -19.075 1.00 82.06 107 TYR A C 1
ATOM 859 O O . TYR A 1 107 ? 17.051 -0.361 -18.960 1.00 82.06 107 TYR A O 1
ATOM 867 N N . ASN A 1 108 ? 15.118 -1.341 -18.399 1.00 74.06 108 ASN A N 1
ATOM 868 C CA . ASN A 1 108 ? 15.684 -2.382 -17.538 1.00 74.06 108 ASN A CA 1
ATOM 869 C C . ASN A 1 108 ? 15.666 -3.732 -18.262 1.00 74.06 108 ASN A C 1
ATOM 871 O O . ASN A 1 108 ? 15.193 -4.754 -17.752 1.00 74.06 108 ASN A O 1
ATOM 875 N N . ASN A 1 109 ? 16.170 -3.730 -19.493 1.00 63.72 109 ASN A N 1
ATOM 876 C CA . ASN A 1 109 ? 16.495 -4.951 -20.195 1.00 63.72 109 ASN A CA 1
ATOM 877 C C . ASN A 1 109 ? 17.620 -5.638 -19.420 1.00 63.72 109 ASN A C 1
ATOM 879 O O . ASN A 1 109 ? 18.777 -5.221 -19.456 1.00 63.72 109 ASN A O 1
ATOM 883 N N . LYS A 1 110 ? 17.267 -6.709 -18.699 1.00 60.09 110 LYS A N 1
ATOM 884 C CA . LYS A 1 110 ? 18.243 -7.659 -18.170 1.00 60.09 110 LYS A CA 1
ATOM 885 C C . LYS A 1 110 ? 19.072 -8.117 -19.364 1.00 60.09 110 LYS A C 1
ATOM 887 O O . LYS A 1 110 ? 18.621 -8.965 -20.131 1.00 60.09 110 LYS A O 1
ATOM 892 N N . VAL A 1 111 ? 20.264 -7.551 -19.543 1.00 50.38 111 VAL A N 1
ATOM 893 C CA . VAL A 1 111 ? 21.287 -8.188 -20.361 1.00 50.38 111 VAL A CA 1
ATOM 894 C C . VAL A 1 111 ? 21.582 -9.469 -19.605 1.00 50.38 111 VAL A C 1
ATOM 896 O O . VAL A 1 111 ? 22.327 -9.479 -18.628 1.00 50.38 111 VAL A O 1
ATOM 899 N N . ALA A 1 112 ? 20.892 -10.542 -19.984 1.00 47.19 112 ALA A N 1
ATOM 900 C CA . ALA A 1 112 ? 21.350 -11.870 -19.674 1.00 47.19 112 ALA A CA 1
ATOM 901 C C . ALA A 1 112 ? 22.733 -11.923 -20.311 1.00 47.19 112 ALA A C 1
ATOM 903 O O . ALA A 1 112 ? 22.852 -12.013 -21.532 1.00 47.19 112 ALA A O 1
ATOM 904 N N . LEU A 1 113 ? 23.769 -11.761 -19.488 1.00 46.75 113 LEU A N 1
ATOM 905 C CA . LEU A 1 113 ? 25.120 -12.154 -19.833 1.00 46.75 113 LEU A CA 1
ATOM 906 C C . LEU A 1 113 ? 25.042 -13.665 -20.047 1.00 46.75 113 LEU A C 1
ATOM 908 O O . LEU A 1 113 ? 25.321 -14.458 -19.152 1.00 46.75 113 LEU A O 1
ATOM 912 N N . GLN A 1 114 ? 24.558 -14.071 -21.220 1.00 43.75 114 GLN A N 1
ATOM 913 C CA . GLN A 1 114 ? 24.861 -15.373 -21.759 1.00 43.75 114 GLN A CA 1
ATOM 914 C C . GLN A 1 114 ? 26.363 -15.320 -21.991 1.00 43.75 114 GLN A C 1
ATOM 916 O O . GLN A 1 114 ? 26.836 -14.780 -22.991 1.00 43.75 114 GLN A O 1
ATOM 921 N N . LEU A 1 115 ? 27.108 -15.792 -20.994 1.00 46.84 115 LEU A N 1
ATOM 922 C CA . LEU A 1 115 ? 28.497 -16.177 -21.149 1.00 46.84 115 LEU A CA 1
ATOM 923 C C . LEU A 1 115 ? 28.495 -17.297 -22.192 1.00 46.84 115 LEU A C 1
ATOM 925 O O . LEU A 1 115 ? 28.364 -18.471 -21.864 1.00 46.84 115 LEU A O 1
ATOM 929 N N . SER A 1 116 ? 28.541 -16.914 -23.465 1.00 41.78 116 SER A N 1
ATOM 930 C CA . SER A 1 116 ? 29.027 -17.814 -24.496 1.00 41.78 116 SER A CA 1
ATOM 931 C C . SER A 1 116 ? 30.513 -17.991 -24.219 1.00 41.78 116 SER A C 1
ATOM 933 O O . SER A 1 116 ? 31.243 -17.018 -24.018 1.00 41.78 116 SER A O 1
ATOM 935 N N . GLU A 1 117 ? 30.919 -19.246 -24.077 1.00 46.19 117 GLU A N 1
ATOM 936 C CA . GLU A 1 117 ? 32.280 -19.633 -23.744 1.00 46.19 117 GLU A CA 1
ATOM 937 C C . GLU A 1 117 ? 33.284 -18.913 -24.661 1.00 46.19 117 GLU A C 1
ATOM 939 O O . GLU A 1 117 ? 33.212 -18.999 -25.887 1.00 46.19 117 GLU A O 1
ATOM 944 N N . GLY A 1 118 ? 34.238 -18.205 -24.051 1.00 45.84 118 GLY A N 1
ATOM 945 C CA . GLY A 1 118 ? 35.522 -17.926 -24.691 1.00 45.84 118 GLY A CA 1
ATOM 946 C C . GLY A 1 118 ? 35.721 -16.581 -25.389 1.00 45.84 118 GLY A C 1
ATOM 947 O O . GLY A 1 118 ? 36.517 -16.538 -26.325 1.00 45.84 118 GLY A O 1
ATOM 948 N N . LYS A 1 119 ? 35.099 -15.477 -24.951 1.00 38.53 119 LYS A N 1
ATOM 949 C CA . LYS A 1 119 ? 35.604 -14.131 -25.296 1.00 38.53 119 LYS A CA 1
ATOM 950 C C . LYS A 1 119 ? 35.650 -13.211 -24.082 1.00 38.53 119 LYS A C 1
ATOM 952 O O . LYS A 1 119 ? 34.622 -12.826 -23.535 1.00 38.53 119 LYS A O 1
ATOM 957 N N . GLU A 1 120 ? 36.877 -12.890 -23.683 1.00 48.09 120 GLU A N 1
ATOM 958 C CA . GLU A 1 120 ? 37.217 -11.816 -22.757 1.00 48.09 120 GLU A CA 1
ATOM 959 C C . GLU A 1 120 ? 36.634 -10.509 -23.305 1.00 48.09 120 GLU A C 1
ATOM 961 O O . GLU A 1 120 ? 36.964 -10.078 -24.410 1.00 48.09 120 GLU A O 1
ATOM 966 N N . VAL A 1 121 ? 35.679 -9.940 -22.576 1.00 42.84 121 VAL A N 1
ATOM 967 C CA . VAL A 1 121 ? 35.071 -8.653 -22.899 1.00 42.84 121 VAL A CA 1
ATOM 968 C C . VAL A 1 121 ? 35.478 -7.663 -21.826 1.00 42.84 121 VAL A C 1
ATOM 970 O O . VAL A 1 121 ? 35.246 -7.900 -20.643 1.00 42.84 121 VAL A O 1
ATOM 973 N N . ASP A 1 122 ? 36.081 -6.560 -22.263 1.00 41.12 122 ASP A N 1
ATOM 974 C CA . ASP A 1 122 ? 36.315 -5.352 -21.480 1.00 41.12 122 ASP A CA 1
ATOM 975 C C . ASP A 1 122 ? 35.010 -4.905 -20.805 1.00 41.12 122 ASP A C 1
ATOM 977 O O . ASP A 1 122 ? 34.119 -4.314 -21.421 1.00 41.12 122 ASP A O 1
ATOM 981 N N . ILE A 1 123 ? 34.880 -5.203 -19.511 1.00 42.56 123 ILE A N 1
ATOM 982 C CA . ILE A 1 123 ? 33.787 -4.716 -18.670 1.00 42.56 123 ILE A CA 1
ATOM 983 C C . ILE A 1 123 ? 34.210 -3.350 -18.136 1.00 42.56 123 ILE A C 1
ATOM 985 O O . ILE A 1 123 ? 34.701 -3.222 -17.017 1.00 42.56 123 ILE A O 1
ATOM 989 N N . LEU A 1 124 ? 33.996 -2.307 -18.934 1.00 42.88 124 LEU A N 1
ATOM 990 C CA . LEU A 1 124 ? 34.004 -0.935 -18.442 1.00 42.88 124 LEU A CA 1
ATOM 991 C C . LEU A 1 124 ? 32.718 -0.218 -18.856 1.00 42.88 124 LEU A C 1
ATOM 993 O O . LEU A 1 124 ? 32.405 -0.033 -20.026 1.00 42.88 124 LEU A O 1
ATOM 997 N N . HIS A 1 125 ? 31.996 0.207 -17.820 1.00 42.06 125 HIS A N 1
ATOM 998 C CA . HIS A 1 125 ? 30.925 1.197 -17.834 1.00 42.06 125 HIS A CA 1
ATOM 999 C C . HIS A 1 125 ? 29.624 0.865 -18.570 1.00 42.06 125 HIS A C 1
ATOM 1001 O O . HIS A 1 125 ? 29.202 1.532 -19.510 1.00 42.06 125 HIS A O 1
ATOM 1007 N N . ARG A 1 126 ? 28.850 -0.025 -17.950 1.00 37.28 126 ARG A N 1
ATOM 1008 C CA . ARG A 1 126 ? 27.401 0.193 -17.804 1.00 37.28 126 ARG A CA 1
ATOM 1009 C C . ARG A 1 126 ? 26.937 -0.203 -16.406 1.00 37.28 126 ARG A C 1
ATOM 1011 O O . ARG A 1 126 ? 25.969 -0.935 -16.220 1.00 37.28 126 ARG A O 1
ATOM 1018 N N . LEU A 1 127 ? 27.677 0.303 -15.414 1.00 39.69 127 LEU A N 1
ATOM 1019 C CA . LEU A 1 127 ? 27.192 0.424 -14.046 1.00 39.69 127 LEU A CA 1
ATOM 1020 C C . LEU A 1 127 ? 25.844 1.135 -14.111 1.00 39.69 127 LEU A C 1
ATOM 1022 O O . LEU A 1 127 ? 25.737 2.302 -14.479 1.00 39.69 127 LEU A O 1
ATOM 1026 N N . CYS A 1 128 ? 24.827 0.337 -13.833 1.00 39.47 128 CYS A N 1
ATOM 1027 C CA . CYS A 1 128 ? 23.460 0.709 -13.573 1.00 39.47 128 CYS A CA 1
ATOM 1028 C C . CYS A 1 128 ? 23.412 2.014 -12.759 1.00 39.47 128 CYS A C 1
ATOM 1030 O O . CYS A 1 128 ? 23.607 2.006 -11.545 1.00 39.47 128 CYS A O 1
ATOM 1032 N N . LEU A 1 129 ? 23.133 3.137 -13.423 1.00 37.28 129 LEU A N 1
ATOM 1033 C CA . LEU A 1 129 ? 22.808 4.423 -12.799 1.00 37.28 129 LEU A CA 1
ATOM 1034 C C . LEU A 1 129 ? 21.387 4.387 -12.197 1.00 37.28 129 LEU A C 1
ATOM 1036 O O . LEU A 1 129 ? 20.581 5.284 -12.411 1.00 37.28 129 LEU A O 1
ATOM 1040 N N . CYS A 1 130 ? 21.071 3.339 -11.432 1.00 40.28 130 CYS A N 1
ATOM 1041 C CA . CYS A 1 130 ? 19.882 3.272 -10.578 1.00 40.28 130 CYS A CA 1
ATOM 1042 C C . CYS A 1 130 ? 20.233 3.230 -9.083 1.00 40.28 130 CYS A C 1
ATOM 1044 O O . CYS A 1 130 ? 19.344 3.056 -8.253 1.00 40.28 130 CYS A O 1
ATOM 1046 N N . THR A 1 131 ? 21.494 3.467 -8.707 1.00 39.41 131 THR A N 1
ATOM 1047 C CA . THR A 1 131 ? 21.834 3.965 -7.366 1.00 39.41 131 THR A CA 1
ATOM 1048 C C . THR A 1 131 ? 21.686 5.487 -7.341 1.00 39.41 131 THR A C 1
ATOM 1050 O O . THR A 1 131 ? 22.646 6.216 -7.121 1.00 39.41 131 THR A O 1
ATOM 1053 N N . TRP A 1 132 ? 20.479 5.987 -7.601 1.00 35.16 132 TRP A N 1
ATOM 1054 C CA . TRP A 1 132 ? 20.092 7.319 -7.137 1.00 35.16 132 TRP A CA 1
ATOM 1055 C C . TRP A 1 132 ? 19.326 7.149 -5.832 1.00 35.16 132 TRP A C 1
ATOM 1057 O O . TRP A 1 132 ? 18.112 7.306 -5.740 1.00 35.16 132 TRP A O 1
ATOM 1067 N N . ASP A 1 133 ? 20.089 6.799 -4.801 1.00 33.91 133 ASP A N 1
ATOM 1068 C CA . ASP A 1 133 ? 19.758 7.122 -3.421 1.00 33.91 133 ASP A CA 1
ATOM 1069 C C . ASP A 1 133 ? 20.047 8.625 -3.251 1.00 33.91 133 ASP A C 1
ATOM 1071 O O . ASP A 1 133 ? 21.090 9.037 -2.753 1.00 33.91 133 ASP A O 1
ATOM 1075 N N . CYS A 1 134 ? 19.167 9.478 -3.783 1.00 33.66 134 CYS A N 1
ATOM 1076 C CA . CYS A 1 134 ? 19.394 10.926 -3.819 1.00 33.66 134 CYS A CA 1
ATOM 1077 C C . CYS A 1 134 ? 19.122 11.620 -2.467 1.00 33.66 134 CYS A C 1
ATOM 1079 O O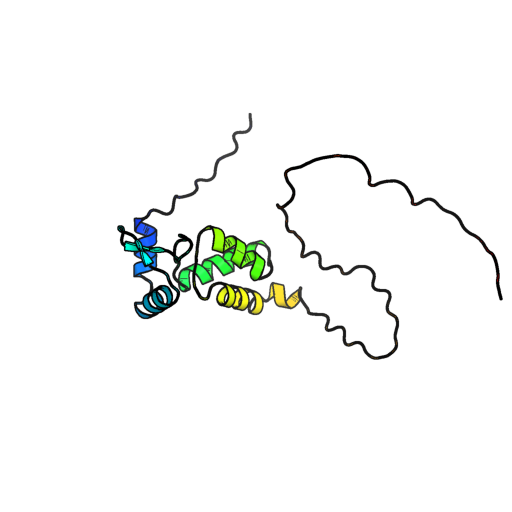 . CYS A 1 134 ? 18.865 12.823 -2.441 1.00 33.66 134 CYS A O 1
ATOM 1081 N N . ASN A 1 135 ? 19.149 10.910 -1.329 1.00 36.56 135 ASN A N 1
ATOM 1082 C CA . ASN A 1 135 ? 19.058 11.589 -0.030 1.00 36.56 135 ASN A CA 1
ATOM 1083 C C . ASN A 1 135 ? 19.658 10.859 1.181 1.00 36.56 135 ASN A C 1
ATOM 1085 O O . ASN A 1 135 ? 19.276 11.153 2.314 1.00 36.56 135 ASN A O 1
ATOM 1089 N N . THR A 1 136 ? 20.611 9.950 0.987 1.00 40.09 136 THR A N 1
ATOM 1090 C CA . THR A 1 136 ? 21.308 9.325 2.120 1.00 40.09 136 THR A CA 1
ATOM 1091 C C . THR A 1 136 ? 22.796 9.638 2.055 1.00 40.09 136 THR A C 1
ATOM 1093 O O . THR A 1 136 ? 23.586 8.765 1.738 1.00 40.09 136 THR A O 1
ATOM 1096 N N . LEU A 1 137 ? 23.149 10.906 2.298 1.00 34.75 137 LEU A N 1
ATOM 1097 C CA . LEU A 1 137 ? 24.442 11.377 2.829 1.00 34.75 137 LEU A CA 1
ATOM 1098 C C . LEU A 1 137 ? 24.348 12.897 3.051 1.00 34.75 137 LEU A C 1
ATOM 1100 O O . LEU A 1 137 ? 24.930 13.717 2.346 1.00 34.75 137 LEU A O 1
ATOM 1104 N N . ARG A 1 138 ? 23.560 13.290 4.053 1.00 40.59 138 ARG A N 1
ATOM 1105 C CA . ARG A 1 138 ? 23.756 14.567 4.741 1.00 40.59 138 ARG A CA 1
ATOM 1106 C C . ARG A 1 138 ? 24.027 14.221 6.194 1.00 40.59 138 ARG A C 1
ATOM 1108 O O . ARG A 1 138 ? 23.284 13.433 6.771 1.00 40.59 138 ARG A O 1
ATOM 1115 N N . THR A 1 139 ? 25.080 14.824 6.742 1.00 40.44 139 THR A N 1
ATOM 1116 C CA . THR A 1 139 ? 25.757 14.462 8.002 1.00 40.44 139 THR A CA 1
ATOM 1117 C C . THR A 1 139 ? 26.591 13.183 7.799 1.00 40.44 139 THR A C 1
ATOM 1119 O O . THR A 1 139 ? 26.049 12.157 7.422 1.00 40.44 139 THR A O 1
ATOM 1122 N N . THR A 1 140 ? 27.916 13.171 7.881 1.00 37.38 140 THR A N 1
ATOM 1123 C CA . THR A 1 140 ? 28.873 13.980 8.643 1.00 37.38 140 THR A CA 1
ATOM 1124 C C . THR A 1 140 ? 30.264 13.871 7.998 1.00 37.38 140 THR A C 1
ATOM 1126 O O . THR A 1 140 ? 30.591 12.809 7.483 1.00 37.38 140 THR A O 1
ATOM 1129 N N . VAL A 1 141 ? 31.053 14.938 8.160 1.00 38.28 141 VAL A N 1
ATOM 1130 C CA . VAL A 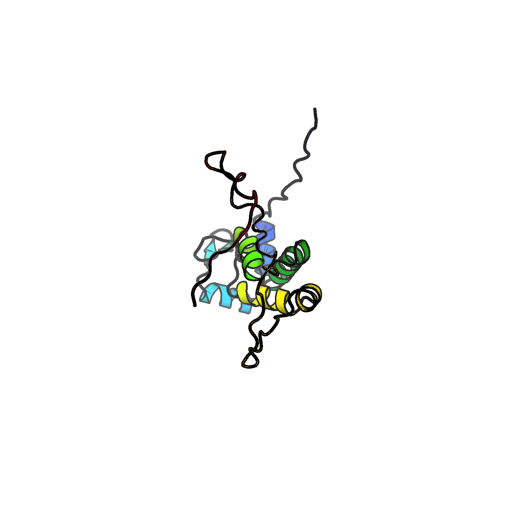1 141 ? 32.528 15.032 8.177 1.00 38.28 141 VAL A CA 1
ATOM 1131 C C . VAL A 1 141 ? 33.360 14.869 6.887 1.00 38.28 141 VAL A C 1
ATOM 1133 O O . VAL A 1 141 ? 33.395 13.823 6.251 1.00 38.28 141 VAL A O 1
ATOM 1136 N N . ASP A 1 142 ? 34.087 15.964 6.645 1.00 31.67 142 ASP A N 1
ATOM 1137 C CA . ASP A 1 142 ? 35.421 16.144 6.066 1.00 31.67 142 ASP A CA 1
ATOM 1138 C C . ASP A 1 142 ? 35.648 16.119 4.543 1.00 31.67 142 ASP A C 1
ATOM 1140 O O . ASP A 1 142 ? 35.546 15.117 3.837 1.00 31.67 142 ASP A O 1
ATOM 1144 N N . GLU A 1 143 ? 35.996 17.325 4.088 1.00 42.72 143 GLU A N 1
ATOM 1145 C CA . GLU A 1 143 ? 36.564 17.722 2.810 1.00 42.72 143 GLU A CA 1
ATOM 1146 C C . GLU A 1 143 ? 37.945 17.082 2.556 1.00 42.72 143 GLU A C 1
ATOM 1148 O O . GLU A 1 143 ? 38.633 16.637 3.468 1.00 42.72 143 GLU A O 1
ATOM 1153 N N . GLU A 1 144 ? 38.356 17.127 1.285 1.00 44.16 144 GLU A N 1
ATOM 1154 C CA . GLU A 1 144 ? 39.705 16.839 0.771 1.00 44.16 144 GLU A CA 1
ATOM 1155 C C . GLU A 1 144 ? 40.165 15.370 0.738 1.00 44.16 144 GLU A C 1
ATOM 1157 O O . GLU A 1 144 ? 40.799 14.866 1.662 1.00 44.16 144 GLU A O 1
ATOM 1162 N N . LYS A 1 145 ? 39.966 14.722 -0.425 1.00 43.69 145 LYS A N 1
ATOM 1163 C CA . LYS A 1 145 ? 41.023 14.020 -1.202 1.00 43.69 145 LYS A CA 1
ATOM 1164 C C . LYS A 1 145 ? 40.441 13.222 -2.376 1.00 43.69 145 LYS A C 1
ATOM 1166 O O . LYS A 1 145 ? 40.431 11.996 -2.364 1.00 43.69 145 LYS A O 1
ATOM 1171 N N . ILE A 1 146 ? 40.018 13.910 -3.436 1.00 37.66 146 ILE A N 1
ATOM 1172 C CA . ILE A 1 146 ? 39.972 13.322 -4.786 1.00 37.66 146 ILE A CA 1
ATOM 1173 C C . ILE A 1 146 ? 40.395 14.400 -5.784 1.00 37.66 146 ILE A C 1
ATOM 1175 O O . ILE A 1 146 ? 39.561 15.163 -6.253 1.00 37.66 146 ILE A O 1
ATOM 1179 N N . CYS A 1 147 ? 41.698 14.477 -6.057 1.00 35.22 147 CYS A N 1
ATOM 1180 C CA . CYS A 1 147 ? 42.288 14.877 -7.340 1.00 35.22 147 CYS A CA 1
ATOM 1181 C C . CYS A 1 147 ? 43.805 14.965 -7.157 1.00 35.22 147 CYS A C 1
ATOM 1183 O O . CYS A 1 147 ? 44.281 15.957 -6.628 1.00 35.22 147 CYS A O 1
ATOM 1185 N N . ASP A 1 148 ? 44.533 13.906 -7.515 1.00 34.97 148 ASP A N 1
ATOM 1186 C CA . ASP A 1 148 ? 45.850 13.988 -8.171 1.00 34.97 148 ASP A CA 1
ATOM 1187 C C . ASP A 1 148 ? 46.518 12.612 -8.192 1.00 34.97 148 ASP A C 1
ATOM 1189 O O . ASP A 1 148 ? 47.193 12.219 -7.245 1.00 34.97 148 ASP A O 1
ATOM 1193 N N . GLN A 1 149 ? 46.331 11.876 -9.291 1.00 37.03 149 GLN A N 1
ATOM 1194 C CA . GLN A 1 149 ? 47.412 11.124 -9.943 1.00 37.03 149 GLN A CA 1
ATOM 1195 C C . GLN A 1 149 ? 46.913 10.511 -11.251 1.00 37.03 149 GLN A C 1
ATOM 1197 O O . GLN A 1 149 ? 46.636 9.323 -11.373 1.00 37.03 149 GLN A O 1
ATOM 1202 N N . ALA A 1 150 ? 46.822 11.371 -12.261 1.00 35.28 150 ALA A N 1
ATOM 1203 C CA . ALA A 1 150 ? 46.839 10.970 -13.658 1.00 35.28 150 ALA A CA 1
ATOM 1204 C C . ALA A 1 150 ? 47.793 11.905 -14.412 1.00 35.28 150 ALA A C 1
ATOM 1206 O O . ALA A 1 150 ? 47.362 12.844 -15.072 1.00 35.28 150 ALA A O 1
ATOM 1207 N N . GLN A 1 151 ? 49.101 11.656 -14.301 1.00 35.97 151 GLN A N 1
ATOM 1208 C CA . GLN A 1 151 ? 50.103 12.209 -15.214 1.00 35.97 151 GLN A CA 1
ATOM 1209 C C . GLN A 1 151 ? 51.146 11.133 -15.561 1.00 35.97 151 GLN A C 1
ATOM 1211 O O . GLN A 1 151 ? 51.949 10.745 -14.722 1.00 35.97 151 GLN A O 1
ATOM 1216 N N . MET A 1 152 ? 51.022 10.620 -16.795 1.00 29.61 152 MET A N 1
ATOM 1217 C CA . MET A 1 152 ? 52.057 10.352 -17.819 1.00 29.61 152 MET A CA 1
ATOM 1218 C C . MET A 1 152 ? 53.442 9.886 -17.307 1.00 29.61 152 MET A C 1
ATOM 1220 O O . MET A 1 152 ? 54.096 10.592 -16.555 1.00 29.61 152 MET A O 1
ATOM 1224 N N . SER A 1 153 ? 54.028 8.767 -17.755 1.00 32.91 153 SER A N 1
ATOM 1225 C CA . SER A 1 153 ? 54.557 8.571 -19.121 1.00 32.91 153 SER A CA 1
ATOM 1226 C C . SER A 1 153 ? 55.286 7.199 -19.263 1.00 32.91 153 SER A C 1
ATOM 1228 O O . SER A 1 153 ? 55.384 6.467 -18.280 1.00 32.91 153 SER A O 1
ATOM 1230 N N . PRO A 1 154 ? 55.769 6.816 -20.469 1.00 44.53 154 PRO A N 1
ATOM 1231 C CA . PRO A 1 154 ? 55.906 5.428 -20.925 1.00 44.53 154 PRO A CA 1
ATOM 1232 C C . PRO A 1 154 ? 57.320 4.819 -20.794 1.00 44.53 154 PRO A C 1
ATOM 1234 O O . PRO A 1 154 ? 58.287 5.497 -20.466 1.00 44.53 154 PRO A O 1
ATOM 1237 N N . SER A 1 155 ? 57.406 3.558 -21.243 1.00 36.00 155 SER A N 1
ATOM 1238 C CA . SER A 1 155 ? 58.550 2.842 -21.847 1.00 36.00 155 SER A CA 1
ATOM 1239 C C . SER A 1 155 ? 59.317 1.783 -21.023 1.00 36.00 155 SER A C 1
ATOM 1241 O O . SER A 1 155 ? 60.109 2.065 -20.138 1.00 36.00 155 SER A O 1
ATOM 1243 N N . ASN A 1 156 ? 59.103 0.537 -21.471 1.00 33.84 156 ASN A N 1
ATOM 1244 C CA . ASN A 1 156 ? 60.092 -0.492 -21.818 1.00 33.84 156 ASN A CA 1
ATOM 1245 C C . ASN A 1 156 ? 61.004 -1.087 -20.722 1.00 33.84 156 ASN A C 1
ATOM 1247 O O . ASN A 1 156 ? 62.020 -0.507 -20.359 1.00 33.84 156 ASN A O 1
ATOM 1251 N N . THR A 1 157 ? 60.754 -2.353 -20.356 1.00 37.06 157 THR A N 1
ATOM 1252 C CA . THR A 1 157 ? 61.812 -3.388 -20.300 1.00 37.06 157 THR A CA 1
ATOM 1253 C C . THR A 1 157 ? 61.237 -4.815 -20.284 1.00 37.06 157 THR A C 1
ATOM 1255 O O . THR A 1 157 ? 60.721 -5.304 -19.287 1.00 37.06 157 THR A O 1
ATOM 1258 N N . ARG A 1 158 ? 61.328 -5.463 -21.451 1.00 30.94 158 ARG A N 1
ATOM 1259 C CA . ARG A 1 158 ? 61.873 -6.812 -21.712 1.00 30.94 158 ARG A CA 1
ATOM 1260 C C . ARG A 1 158 ? 62.123 -7.751 -20.516 1.00 30.94 158 ARG A C 1
ATOM 1262 O O . ARG A 1 158 ? 63.038 -7.461 -19.764 1.00 30.94 158 ARG A O 1
ATOM 1269 N N . TRP A 1 159 ? 61.454 -8.917 -20.511 1.00 30.78 159 TRP A N 1
ATOM 1270 C CA . TRP A 1 159 ? 61.930 -10.321 -20.331 1.00 30.78 159 TRP A CA 1
ATOM 1271 C C . TRP A 1 159 ? 60.724 -11.216 -20.732 1.00 30.78 159 TRP A C 1
ATOM 1273 O O . TRP A 1 159 ? 59.633 -10.958 -20.241 1.00 30.78 159 TRP A O 1
ATOM 1283 N N . LYS A 1 160 ? 60.745 -12.215 -21.620 1.00 34.22 160 LYS A N 1
ATOM 1284 C CA . LYS A 1 160 ? 61.768 -13.074 -22.231 1.00 34.22 160 LYS A CA 1
ATOM 1285 C C . LYS A 1 160 ? 61.597 -13.118 -23.750 1.00 34.22 160 LYS A C 1
ATOM 1287 O O . LYS A 1 160 ? 60.436 -13.024 -24.198 1.00 34.22 160 LYS A O 1
#

Foldseek 3Di:
DDDDDDDDPPPCDPVNLQVQVVVADPVQVVQQVVQQWDADPSRFTAHPVRAGEGHPVVLLVQLLVLCVVPVAQLVVSLVVCSVHYDGPCSSVSSNVSSVPDPVNCVPVPPPPPPCPPDDDDPPDDPPPPNPPPVPPDDDDDDDDDDDDDDDDDDDDDDDD

Sequence (160 aa):
MVQRATQGQEELTTDTVRQLQEAAGAYEQNVWSRQGARQDHHGIWRSHTGKTVGPAKLLRSILREEHEKAHGGWKSVTKSVEKAWWHPHMLDMSRETSESCEVCKQYNNKVALQLSEGKEVDILHRLCLCTWDCNTLRTTVDEEKICDQAQMSPSNTRWK

Secondary structure (DSSP, 8-state):
-------------HHHHHHHHHTS-HHHHHHHHHTT-EE-TTS-EE-TTSPEE--HHHHHHHHHHHHHHH---HHHHHHHHTTTEE-TTHHHHHHHHHHH-HHHHHH---------TT------S---TT---TTS--S---------------------